Protein AF-A0A381ZMB2-F1 (afdb_monomer)

pLDDT: mean 82.21, std 13.29, range [55.53, 96.69]

Radius of gyration: 19.45 Å; Cα contacts (8 Å, |Δi|>4): 55; chains: 1; bounding box: 68×26×41 Å

Foldseek 3Di:
DVVVVVVVVVVVVVPDQQQEAEAAVVVVRPDDDWDDDDPQVDDDPPDQPGPSSSHTHYYDNDDPDDDDPPDDD

Organism: NCBI:txid408172

Secondary structure (DSSP, 8-state):
--HHHHHHHHHHHTT------EEEGGGT-----PPP-SS-----SS---SGGGGG--EEE-PPP----TT---

Structure (mmCIF, N/CA/C/O backbone):
data_AF-A0A381ZMB2-F1
#
_entry.id   AF-A0A381ZMB2-F1
#
loop_
_atom_site.group_PDB
_atom_site.id
_atom_site.type_symbol
_atom_site.label_atom_id
_atom_site.label_alt_id
_atom_site.label_comp_id
_atom_site.label_asym_id
_atom_site.label_entity_id
_atom_site.label_seq_id
_atom_site.pdbx_PDB_ins_code
_atom_site.Cartn_x
_atom_site.Cartn_y
_atom_site.Cartn_z
_atom_site.occupancy
_atom_site.B_iso_or_equiv
_atom_site.auth_seq_id
_atom_site.auth_comp_id
_atom_site.auth_asym_id
_atom_site.auth_atom_id
_atom_site.pdbx_PDB_model_num
ATOM 1 N N . MET A 1 1 ? -44.419 2.928 -2.286 1.00 58.03 1 MET A N 1
ATOM 2 C CA . MET A 1 1 ? -43.157 3.375 -2.915 1.00 58.03 1 MET A CA 1
ATOM 3 C C . MET A 1 1 ? -41.927 3.410 -1.970 1.00 58.03 1 MET A C 1
ATOM 5 O O . MET A 1 1 ? -41.085 4.267 -2.187 1.00 58.03 1 MET A O 1
ATOM 9 N N . PRO A 1 2 ? -41.739 2.529 -0.955 1.00 61.38 2 PRO A N 1
ATOM 10 C CA . PRO A 1 2 ? -40.497 2.528 -0.157 1.00 61.38 2 PRO A CA 1
ATOM 11 C C . PRO A 1 2 ? -39.381 1.644 -0.746 1.00 61.38 2 PRO A C 1
ATOM 13 O O . PRO A 1 2 ? -38.209 1.910 -0.514 1.00 61.38 2 PRO A O 1
ATOM 16 N N . HIS A 1 3 ? -39.723 0.624 -1.544 1.00 69.25 3 HIS A N 1
ATOM 17 C CA . HIS A 1 3 ? -38.746 -0.351 -2.050 1.00 69.25 3 HIS A CA 1
ATOM 18 C C . HIS A 1 3 ? -37.781 0.226 -3.094 1.00 69.25 3 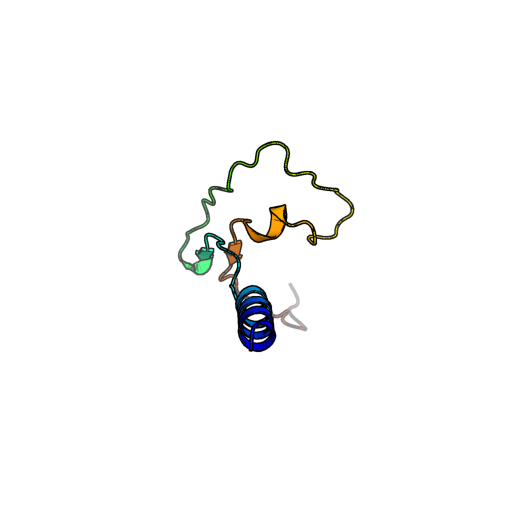HIS A C 1
ATOM 20 O O . HIS A 1 3 ? -36.619 -0.144 -3.097 1.00 69.25 3 HIS A O 1
ATOM 26 N N . MET A 1 4 ? -38.211 1.199 -3.907 1.00 73.00 4 MET A N 1
ATOM 27 C CA . MET A 1 4 ? -37.338 1.856 -4.895 1.00 73.00 4 MET A CA 1
ATOM 28 C C . MET A 1 4 ? -36.160 2.598 -4.248 1.00 73.00 4 MET A C 1
ATOM 30 O O . MET A 1 4 ? -35.073 2.637 -4.811 1.00 73.00 4 MET A O 1
ATOM 34 N N . LEU A 1 5 ? -36.360 3.166 -3.054 1.00 70.25 5 LEU A N 1
ATOM 35 C CA . LEU A 1 5 ? -35.301 3.857 -2.319 1.00 70.25 5 LEU A CA 1
ATOM 36 C C . LEU A 1 5 ? -34.329 2.859 -1.673 1.00 70.25 5 LEU A C 1
ATOM 38 O O . LEU A 1 5 ? -33.127 3.102 -1.649 1.00 70.25 5 LEU A O 1
ATOM 42 N N . THR A 1 6 ? -34.841 1.718 -1.199 1.00 71.56 6 THR A N 1
ATOM 43 C CA . THR A 1 6 ? -34.021 0.612 -0.682 1.00 71.56 6 THR A CA 1
ATOM 44 C C . THR A 1 6 ? -33.163 -0.015 -1.780 1.00 71.56 6 THR A C 1
ATOM 46 O O . THR A 1 6 ? -31.979 -0.246 -1.558 1.00 71.56 6 THR A O 1
ATOM 49 N N . GLU A 1 7 ? -33.721 -0.238 -2.972 1.00 70.75 7 GLU A N 1
ATOM 50 C CA . GLU A 1 7 ? -32.963 -0.786 -4.104 1.00 70.75 7 GLU A CA 1
ATOM 51 C C . GLU A 1 7 ? -31.908 0.192 -4.624 1.00 70.75 7 GLU A C 1
ATOM 53 O O . GLU A 1 7 ? -30.783 -0.214 -4.913 1.00 70.75 7 GLU A O 1
ATOM 58 N N . LEU A 1 8 ? -32.220 1.491 -4.663 1.00 64.25 8 LEU A N 1
ATOM 59 C CA . LEU A 1 8 ? -31.248 2.514 -5.045 1.00 64.25 8 LEU A CA 1
ATOM 60 C C . LEU A 1 8 ? -30.094 2.623 -4.033 1.00 64.25 8 LEU A C 1
ATOM 62 O O . LEU A 1 8 ? -28.947 2.816 -4.430 1.00 64.25 8 LEU A O 1
ATOM 66 N N . PHE A 1 9 ? -30.378 2.451 -2.738 1.00 65.69 9 PHE A N 1
ATOM 67 C CA . PHE A 1 9 ? -29.352 2.418 -1.694 1.00 65.69 9 PHE A CA 1
ATOM 68 C C . PHE A 1 9 ? -28.456 1.176 -1.806 1.00 65.69 9 PHE A C 1
ATOM 70 O O . PHE A 1 9 ? -27.237 1.291 -1.710 1.00 65.69 9 PHE A O 1
ATOM 77 N N . LEU A 1 10 ? -29.043 0.006 -2.082 1.00 65.31 10 LEU A N 1
ATOM 78 C CA . LEU A 1 10 ? -28.300 -1.245 -2.254 1.00 65.31 10 LEU A CA 1
ATOM 79 C C . LEU A 1 10 ? -27.385 -1.208 -3.491 1.00 65.31 10 LEU A C 1
ATOM 81 O O . LEU A 1 10 ? -26.283 -1.750 -3.465 1.00 65.31 10 LEU A O 1
ATOM 85 N N . LEU A 1 11 ? -27.809 -0.525 -4.559 1.00 64.06 11 LEU A N 1
ATOM 86 C CA . LEU A 1 11 ? -26.983 -0.335 -5.751 1.00 64.06 11 LEU A CA 1
ATOM 87 C C . LEU A 1 11 ? -25.835 0.662 -5.511 1.00 64.06 11 LEU A C 1
ATOM 89 O O . LEU A 1 11 ? -24.739 0.470 -6.034 1.00 64.06 11 LEU A O 1
ATOM 93 N N . ALA A 1 12 ? -26.055 1.691 -4.687 1.00 61.03 12 ALA A N 1
ATOM 94 C CA . ALA A 1 12 ? -25.039 2.694 -4.367 1.00 61.0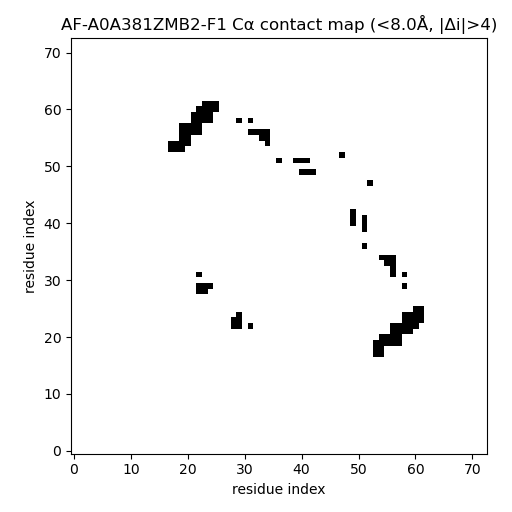3 12 ALA A CA 1
ATOM 95 C C . ALA A 1 12 ? -23.875 2.130 -3.528 1.00 61.03 12 ALA A C 1
ATOM 97 O O . ALA A 1 12 ? -22.735 2.550 -3.715 1.00 61.03 12 ALA A O 1
ATOM 98 N N . THR A 1 13 ? -24.123 1.153 -2.648 1.00 57.75 13 THR A N 1
ATOM 99 C CA . THR A 1 13 ? -23.060 0.539 -1.828 1.00 57.75 13 THR A CA 1
ATOM 100 C C . THR A 1 13 ? -22.139 -0.395 -2.613 1.00 57.75 13 THR A C 1
ATOM 102 O O . THR A 1 13 ? -21.008 -0.613 -2.196 1.00 57.75 13 THR A O 1
ATOM 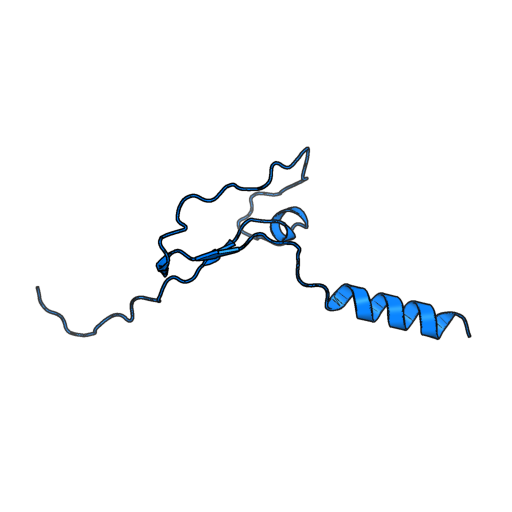105 N N . LEU A 1 14 ? -22.592 -0.942 -3.747 1.00 58.81 14 LEU A N 1
ATOM 106 C CA . LEU A 1 14 ? -21.811 -1.899 -4.546 1.00 58.81 14 LEU A CA 1
ATOM 107 C C . LEU A 1 14 ? -20.706 -1.238 -5.385 1.00 58.81 14 LEU A C 1
ATOM 109 O O . LEU A 1 14 ? -19.792 -1.924 -5.829 1.00 58.81 14 LEU A O 1
ATOM 113 N N . GLY A 1 15 ? -20.807 0.072 -5.632 1.00 55.53 15 GLY A N 1
ATOM 114 C CA . GLY A 1 15 ? -19.893 0.815 -6.503 1.00 55.53 15 GLY A CA 1
ATOM 115 C C . GLY A 1 15 ? -18.969 1.793 -5.782 1.00 55.53 15 GLY A C 1
ATOM 116 O O . GLY A 1 15 ? -18.237 2.514 -6.456 1.00 55.53 15 GLY A O 1
ATOM 117 N N . THR A 1 16 ? -19.009 1.868 -4.447 1.00 56.53 16 THR A N 1
ATOM 118 C CA . THR A 1 16 ? -18.076 2.736 -3.722 1.00 56.53 16 THR A CA 1
ATOM 119 C C . THR A 1 16 ? -16.699 2.084 -3.763 1.00 56.53 16 THR A C 1
ATOM 121 O O . THR A 1 16 ? -16.508 0.983 -3.245 1.00 56.53 16 THR A O 1
ATOM 124 N N . GLU A 1 17 ? -15.741 2.729 -4.431 1.00 60.72 17 GLU A N 1
ATOM 125 C CA . GLU A 1 17 ? -14.358 2.281 -4.333 1.00 60.72 17 GLU A CA 1
ATOM 126 C C . GLU A 1 17 ? -13.921 2.394 -2.866 1.00 60.72 17 GLU A C 1
ATOM 128 O O . GLU A 1 17 ? -14.294 3.363 -2.191 1.00 60.72 17 GLU A O 1
ATOM 133 N N . PRO A 1 18 ? -13.178 1.404 -2.347 1.00 65.50 18 PRO A N 1
ATOM 134 C CA . PRO A 1 18 ? -12.657 1.480 -0.997 1.00 65.50 18 PRO A CA 1
ATOM 135 C C . PRO A 1 18 ? -11.829 2.754 -0.809 1.00 65.50 18 PRO A C 1
ATOM 137 O O . PRO A 1 18 ? -11.075 3.146 -1.703 1.00 65.50 18 PRO A O 1
ATOM 140 N N . ASP A 1 19 ? -11.945 3.379 0.362 1.00 70.88 19 ASP A N 1
ATOM 141 C CA . ASP A 1 19 ? -11.158 4.556 0.742 1.00 70.88 19 ASP A CA 1
ATOM 142 C C . ASP A 1 19 ? -9.707 4.144 1.052 1.00 70.88 19 ASP A C 1
ATOM 144 O O . ASP A 1 19 ? -9.287 4.022 2.203 1.00 70.88 19 ASP A O 1
ATOM 148 N N . SER A 1 20 ? -8.962 3.811 -0.004 1.00 83.94 20 SER A N 1
ATOM 149 C CA . SER A 1 20 ? -7.567 3.371 0.053 1.00 83.94 20 SER A CA 1
ATOM 150 C C . SER A 1 20 ? -6.625 4.504 -0.352 1.00 83.94 20 SER A C 1
ATOM 152 O O . SER A 1 20 ? -6.781 5.102 -1.421 1.00 83.94 20 SER A O 1
ATOM 154 N N . ILE A 1 21 ? -5.588 4.750 0.450 1.00 91.31 21 ILE A N 1
ATOM 155 C CA . ILE A 1 21 ? -4.494 5.655 0.076 1.00 91.31 21 ILE A CA 1
ATOM 156 C C . ILE A 1 21 ? -3.631 4.958 -0.982 1.00 91.31 21 ILE A C 1
ATOM 158 O O . ILE A 1 21 ? -3.217 3.814 -0.789 1.00 91.31 21 ILE A O 1
ATOM 162 N N . ARG A 1 22 ? -3.339 5.638 -2.097 1.00 92.94 22 ARG A N 1
ATOM 163 C CA . ARG A 1 22 ? -2.529 5.094 -3.198 1.00 92.94 22 ARG A CA 1
ATOM 164 C C . ARG A 1 22 ? -1.179 5.796 -3.303 1.00 92.94 22 ARG A C 1
ATOM 166 O O . ARG A 1 22 ? -1.120 7.019 -3.273 1.00 92.94 22 ARG A O 1
ATOM 173 N N . TYR A 1 23 ? -0.135 5.000 -3.500 1.00 95.12 23 TYR A N 1
ATOM 174 C CA . TYR A 1 23 ? 1.246 5.422 -3.714 1.00 95.12 23 TYR A CA 1
ATOM 175 C C . TYR A 1 23 ? 1.761 4.878 -5.051 1.00 95.12 23 TYR A C 1
ATOM 177 O O . TYR A 1 23 ? 1.368 3.789 -5.494 1.00 95.12 23 TYR A O 1
ATOM 185 N N . ASN A 1 24 ? 2.661 5.613 -5.695 1.00 94.62 24 ASN A N 1
ATOM 186 C CA . ASN A 1 24 ? 3.245 5.277 -6.984 1.00 94.62 24 ASN A CA 1
ATOM 187 C C . ASN A 1 24 ? 4.756 5.030 -6.884 1.00 94.62 24 ASN A C 1
ATOM 189 O O . ASN A 1 24 ? 5.578 5.951 -6.865 1.00 94.62 24 ASN A O 1
ATOM 193 N N . GLY A 1 25 ? 5.139 3.755 -6.943 1.00 93.81 25 GLY A N 1
ATOM 194 C CA . GLY A 1 25 ? 6.536 3.343 -6.867 1.00 93.81 25 GLY A CA 1
ATOM 195 C C . GLY A 1 25 ? 7.403 3.833 -8.031 1.00 93.81 25 GLY A C 1
ATOM 196 O O . GLY A 1 25 ? 8.596 4.057 -7.838 1.00 93.81 25 GLY A O 1
ATOM 197 N N . ARG A 1 26 ? 6.837 4.087 -9.223 1.00 92.12 26 ARG A N 1
ATOM 198 C CA . ARG A 1 26 ? 7.593 4.687 -10.345 1.00 92.12 26 ARG A CA 1
ATOM 199 C C . ARG A 1 26 ? 7.943 6.148 -10.111 1.00 92.12 26 ARG A C 1
ATOM 201 O O . ARG A 1 26 ? 8.910 6.627 -10.695 1.00 92.12 26 ARG A O 1
ATOM 208 N N . LEU A 1 27 ? 7.150 6.847 -9.303 1.00 94.88 27 LEU A N 1
ATOM 209 C CA . LEU A 1 27 ? 7.414 8.228 -8.904 1.00 94.88 27 LEU A CA 1
ATOM 210 C C . LEU A 1 27 ? 8.313 8.303 -7.660 1.00 94.88 27 LEU A C 1
ATOM 212 O O . LEU A 1 27 ? 8.646 9.397 -7.219 1.00 94.88 27 LEU A O 1
ATOM 216 N N . GLY A 1 28 ? 8.734 7.154 -7.118 1.00 95.06 28 GLY A N 1
ATOM 217 C CA . GLY A 1 28 ? 9.572 7.084 -5.923 1.00 95.06 28 GLY A CA 1
ATOM 218 C C . GLY A 1 28 ? 8.798 7.200 -4.610 1.00 95.06 28 GLY A C 1
ATOM 219 O O . GLY A 1 28 ? 9.424 7.325 -3.561 1.00 95.06 28 GLY A O 1
ATOM 220 N N . GLU A 1 29 ? 7.465 7.114 -4.632 1.00 96.56 29 GLU A N 1
ATOM 221 C CA . GLU A 1 29 ? 6.607 7.138 -3.437 1.00 96.56 29 GLU A CA 1
ATOM 222 C C . GLU A 1 29 ? 6.650 5.784 -2.702 1.00 96.56 29 GLU A C 1
ATOM 224 O O . GLU A 1 29 ? 5.647 5.093 -2.554 1.00 96.56 29 GLU A O 1
ATOM 229 N N . LEU A 1 30 ? 7.847 5.350 -2.308 1.00 94.50 30 LEU A N 1
ATOM 230 C CA . LEU A 1 30 ? 8.101 4.022 -1.739 1.00 94.50 30 LEU A CA 1
ATOM 231 C C . LEU A 1 30 ? 7.899 3.970 -0.219 1.00 94.50 30 LEU A C 1
ATOM 233 O O . LEU A 1 30 ? 7.799 2.887 0.353 1.00 94.50 30 LEU A O 1
ATOM 237 N N . GLU A 1 31 ? 7.842 5.128 0.435 1.00 96.69 31 GLU A N 1
ATOM 238 C CA . GLU A 1 31 ? 7.552 5.230 1.861 1.00 96.69 31 GLU A CA 1
ATOM 239 C C . GLU A 1 31 ? 6.037 5.240 2.081 1.00 96.69 31 GLU A C 1
ATOM 241 O O . GLU A 1 31 ? 5.357 6.256 1.933 1.00 96.69 31 GLU A O 1
ATOM 246 N N . VAL A 1 32 ? 5.503 4.066 2.407 1.00 94.62 32 VAL A N 1
ATOM 247 C CA . VAL A 1 32 ? 4.070 3.842 2.598 1.00 94.62 32 VAL A CA 1
ATOM 248 C C . VAL A 1 32 ? 3.748 3.894 4.083 1.00 94.62 32 VAL A C 1
ATOM 250 O O . VAL A 1 32 ? 4.332 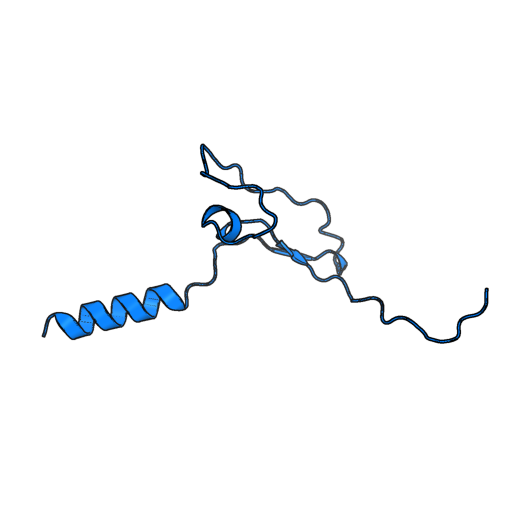3.157 4.876 1.00 94.62 32 VAL A O 1
ATOM 253 N N . SER A 1 33 ? 2.776 4.723 4.460 1.00 93.62 33 SER A N 1
ATOM 254 C CA . SER A 1 33 ? 2.212 4.733 5.812 1.00 93.62 33 SER A CA 1
ATOM 255 C C . SER A 1 33 ? 0.919 3.911 5.836 1.00 93.62 33 SER A C 1
ATOM 257 O O . SER A 1 33 ? -0.118 4.415 5.403 1.00 93.62 33 SER A O 1
ATOM 259 N N . PRO A 1 34 ? 0.936 2.650 6.305 1.00 90.94 34 PRO A N 1
ATOM 260 C CA . PRO A 1 34 ? -0.285 1.860 6.410 1.00 90.94 34 PRO A CA 1
ATOM 261 C C . PRO A 1 34 ? -1.237 2.440 7.472 1.00 90.94 34 PRO A C 1
ATOM 263 O O . PRO A 1 34 ? -0.774 2.988 8.480 1.00 90.94 34 PRO A O 1
ATOM 266 N N . PRO A 1 35 ? -2.566 2.303 7.298 1.00 90.62 35 PRO A N 1
ATOM 267 C CA . PRO A 1 35 ? -3.525 2.732 8.307 1.00 90.62 35 PRO A CA 1
ATOM 268 C C . PRO A 1 35 ? -3.370 1.900 9.582 1.00 90.62 35 PRO A C 1
ATOM 270 O O . PRO A 1 35 ? -3.161 0.686 9.548 1.00 90.62 35 PRO A O 1
ATOM 273 N N . LYS A 1 36 ? -3.514 2.554 10.734 1.00 91.44 36 LYS A N 1
ATOM 274 C CA . LYS A 1 36 ? -3.577 1.862 12.019 1.00 91.44 36 LYS A CA 1
ATOM 275 C C . LYS A 1 36 ? -5.002 1.376 12.260 1.00 91.44 36 LYS A C 1
ATOM 277 O O . LYS A 1 36 ? -5.919 2.187 12.342 1.00 91.44 36 LYS A O 1
ATOM 282 N N . LEU A 1 37 ? -5.165 0.070 12.440 1.00 89.88 37 LEU A N 1
ATOM 283 C CA . LEU A 1 37 ? -6.443 -0.555 12.775 1.00 89.88 37 LEU A CA 1
ATOM 284 C C . LEU A 1 37 ? -6.466 -0.974 14.253 1.00 89.88 37 LEU A C 1
ATOM 286 O O . LEU A 1 37 ? -5.423 -1.275 14.836 1.00 89.88 37 LEU A O 1
ATOM 290 N N . VAL A 1 38 ? -7.652 -0.986 14.858 1.00 92.44 38 VAL A N 1
ATOM 291 C CA . VAL A 1 38 ? -7.887 -1.446 16.237 1.00 92.44 38 VAL A CA 1
ATOM 292 C C . VAL A 1 38 ? -8.841 -2.629 16.164 1.00 92.44 38 VAL A C 1
ATOM 294 O O . VAL A 1 38 ? -9.915 -2.494 15.589 1.00 92.44 38 VAL A O 1
ATOM 297 N N . ASP A 1 39 ? -8.415 -3.776 16.694 1.00 92.81 39 ASP A N 1
ATOM 298 C CA . ASP A 1 39 ? -9.174 -5.035 16.721 1.00 92.81 39 ASP A CA 1
ATOM 299 C C . ASP A 1 39 ? -9.875 -5.397 15.390 1.00 92.81 39 ASP A C 1
ATOM 301 O O . ASP A 1 39 ? -11.077 -5.657 15.370 1.00 92.81 39 ASP A O 1
ATOM 305 N N . PRO A 1 40 ? -9.150 -5.438 14.253 1.00 91.31 40 PRO A N 1
ATOM 306 C CA . PRO A 1 40 ? -9.767 -5.531 12.927 1.00 91.31 40 PRO A CA 1
ATOM 307 C C . PRO A 1 40 ? -10.390 -6.894 12.593 1.00 91.31 40 PRO A C 1
ATOM 309 O O . PRO A 1 40 ? -10.993 -7.027 11.533 1.00 91.31 40 PRO A O 1
ATOM 312 N N . GLY A 1 41 ? -10.233 -7.905 13.454 1.00 91.88 41 GLY A N 1
ATOM 313 C CA . GLY A 1 41 ? -10.798 -9.238 13.227 1.00 91.88 41 GLY A CA 1
ATOM 314 C C . GLY A 1 41 ? -10.281 -9.919 11.955 1.00 91.88 41 GLY A C 1
ATOM 315 O O . GLY A 1 41 ? -11.070 -10.497 11.222 1.00 91.88 41 GLY A O 1
ATOM 316 N N . ILE A 1 42 ? -8.976 -9.822 11.684 1.00 92.88 42 ILE A N 1
ATOM 317 C CA . ILE A 1 42 ? -8.330 -10.409 10.497 1.00 92.88 42 ILE A CA 1
ATOM 318 C C . ILE A 1 42 ? -8.0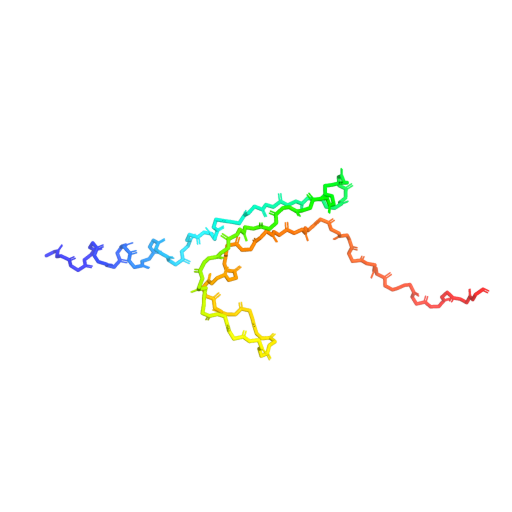21 -11.892 10.742 1.00 92.88 42 ILE A C 1
ATOM 320 O O . ILE A 1 42 ? -7.448 -12.229 11.786 1.00 92.88 42 ILE A O 1
ATOM 324 N N . ASN A 1 43 ? -8.335 -12.757 9.774 1.00 94.56 43 ASN A N 1
ATOM 325 C CA . ASN A 1 43 ? -7.769 -14.100 9.677 1.00 94.56 43 ASN A CA 1
ATOM 326 C C . ASN A 1 43 ? -6.541 -14.066 8.750 1.00 94.56 43 ASN A C 1
ATOM 328 O O . ASN A 1 43 ? -6.488 -13.312 7.787 1.00 94.56 43 ASN A O 1
ATOM 332 N N . VAL A 1 44 ? -5.506 -14.844 9.065 1.00 92.12 44 VAL A N 1
ATOM 333 C CA . VAL A 1 44 ? -4.284 -14.919 8.251 1.00 92.12 44 VAL A CA 1
ATOM 334 C C . VAL A 1 44 ? -4.234 -16.293 7.594 1.00 92.12 44 VAL A C 1
ATOM 336 O O . VAL A 1 44 ? -3.484 -17.175 8.013 1.00 92.12 44 VAL A O 1
ATOM 339 N N . ASP A 1 45 ? -5.067 -16.472 6.574 1.00 95.56 45 ASP A N 1
ATOM 340 C CA . ASP A 1 45 ? -5.201 -17.713 5.800 1.00 95.56 45 ASP A CA 1
ATOM 341 C C . ASP A 1 45 ? -4.708 -17.582 4.344 1.00 95.56 45 ASP A C 1
ATOM 343 O O . ASP A 1 45 ? -4.665 -18.566 3.604 1.00 95.56 45 ASP A O 1
ATOM 347 N N . GLY A 1 46 ? -4.265 -16.381 3.958 1.00 94.31 46 GLY A N 1
ATOM 348 C CA . GLY A 1 46 ? -3.761 -16.061 2.623 1.00 94.31 46 GLY A CA 1
ATOM 349 C C . GLY A 1 46 ? -4.805 -15.443 1.694 1.00 94.31 46 GLY A C 1
ATOM 350 O O . GLY A 1 46 ? -4.442 -15.028 0.590 1.00 94.31 46 GLY A O 1
ATOM 35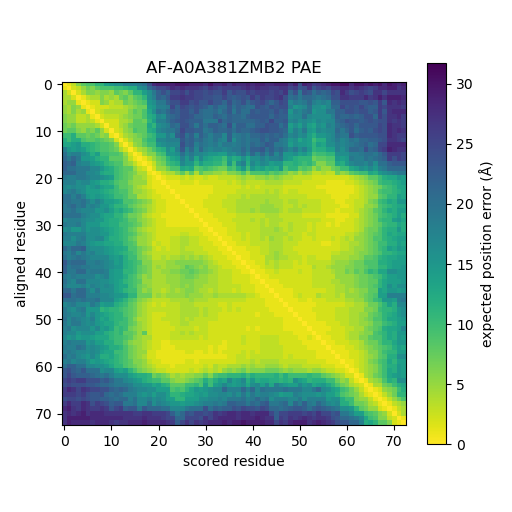1 N N . PHE A 1 47 ? -6.059 -15.334 2.129 1.00 95.25 47 PHE A N 1
ATOM 352 C CA . PHE A 1 47 ? -7.071 -14.523 1.466 1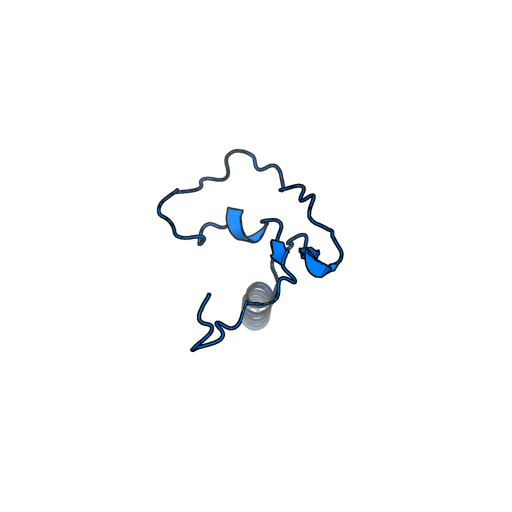.00 95.25 47 PHE A CA 1
ATOM 353 C C . PHE A 1 47 ? -7.059 -13.096 2.038 1.00 95.25 47 PHE A C 1
ATOM 355 O O . PHE A 1 47 ? -6.606 -12.852 3.152 1.00 95.25 47 PHE A O 1
ATOM 362 N N . LEU A 1 48 ? -7.468 -12.125 1.216 1.00 92.94 48 LEU A N 1
ATOM 363 C CA . LEU A 1 48 ? -7.568 -10.706 1.584 1.00 92.94 48 LEU A CA 1
ATOM 364 C C . LEU A 1 48 ? -9.020 -10.250 1.432 1.00 92.94 48 LEU A C 1
ATOM 366 O O . LEU A 1 48 ? -9.316 -9.313 0.688 1.00 92.94 48 LEU A O 1
ATOM 370 N N . ASP A 1 49 ? -9.935 -10.990 2.043 1.00 92.62 49 ASP A N 1
ATOM 371 C CA . ASP A 1 49 ? -11.377 -10.821 1.864 1.00 92.62 49 ASP A CA 1
ATOM 372 C C . ASP A 1 49 ? -12.070 -10.208 3.088 1.00 92.62 49 ASP A C 1
ATOM 374 O O . ASP A 1 49 ? -13.217 -9.761 2.981 1.00 92.62 49 ASP A O 1
ATOM 378 N N . GLU A 1 50 ? -11.380 -10.073 4.224 1.00 93.62 50 GLU A N 1
ATOM 379 C CA . GLU A 1 50 ? -11.910 -9.312 5.348 1.00 93.62 50 GLU A CA 1
ATOM 380 C C . GLU A 1 50 ? -12.002 -7.816 5.048 1.00 93.62 50 GLU A C 1
ATOM 382 O O . GLU A 1 50 ? -11.150 -7.208 4.393 1.00 93.62 50 GLU A O 1
ATOM 387 N N . GLN A 1 51 ? -13.008 -7.177 5.649 1.00 89.50 51 GLN A N 1
ATOM 388 C CA . GLN A 1 51 ? -13.279 -5.750 5.480 1.00 89.50 51 GLN A CA 1
ATOM 389 C C . GLN A 1 51 ? -12.057 -4.865 5.768 1.00 89.50 51 GLN A C 1
ATOM 391 O O . GLN A 1 51 ? -11.889 -3.828 5.128 1.00 89.50 51 GLN A O 1
ATOM 396 N N . ALA A 1 52 ? -11.195 -5.260 6.708 1.00 90.44 52 ALA A N 1
ATOM 397 C CA . ALA A 1 52 ? -9.981 -4.525 7.051 1.00 90.44 52 ALA A CA 1
ATOM 398 C C . ALA A 1 52 ? -9.101 -4.238 5.821 1.00 90.44 52 ALA A C 1
ATOM 400 O O . ALA A 1 52 ? -8.604 -3.118 5.664 1.00 90.44 52 ALA A O 1
ATOM 401 N N . TRP A 1 53 ? -8.982 -5.206 4.908 1.00 91.81 53 TRP A N 1
ATOM 402 C CA . TRP A 1 53 ? -8.152 -5.098 3.709 1.00 91.81 53 TRP A CA 1
ATOM 403 C C . TRP A 1 53 ? -8.657 -4.067 2.704 1.00 91.81 53 TRP A C 1
ATOM 405 O O . TRP A 1 53 ? -7.852 -3.497 1.971 1.00 91.81 53 TRP A O 1
ATOM 415 N N . SER A 1 54 ? -9.952 -3.741 2.722 1.00 88.62 54 SER A N 1
ATOM 416 C CA . SER A 1 54 ? -10.510 -2.684 1.866 1.00 88.62 54 SER A CA 1
ATOM 417 C C . SER A 1 54 ? -9.879 -1.310 2.132 1.00 88.62 54 SER A C 1
ATOM 419 O O . SER A 1 54 ? -9.806 -0.478 1.238 1.00 88.62 54 SER A O 1
ATOM 421 N N . THR A 1 55 ? -9.364 -1.077 3.340 1.00 90.00 55 THR A N 1
ATOM 422 C CA . THR A 1 55 ? -8.759 0.210 3.722 1.00 90.00 55 THR A CA 1
ATOM 423 C C . THR A 1 55 ? -7.241 0.238 3.554 1.00 90.00 55 THR A C 1
ATOM 425 O O . THR A 1 55 ? -6.603 1.239 3.875 1.00 90.00 55 THR A O 1
ATOM 428 N N . ALA A 1 56 ? -6.633 -0.854 3.079 1.00 92.12 56 ALA A N 1
ATOM 429 C CA . ALA A 1 56 ? -5.185 -0.966 2.991 1.00 92.12 56 ALA A CA 1
ATOM 430 C C . ALA A 1 56 ? -4.582 0.125 2.090 1.00 92.12 56 ALA A C 1
ATOM 432 O O . ALA A 1 56 ? -5.130 0.477 1.045 1.00 92.12 56 ALA A O 1
ATOM 433 N N . ALA A 1 57 ? -3.411 0.634 2.474 1.00 94.50 57 ALA A N 1
ATOM 434 C CA . ALA A 1 57 ? -2.622 1.480 1.591 1.00 94.50 57 ALA A CA 1
ATOM 435 C C . ALA A 1 57 ? -2.100 0.650 0.405 1.00 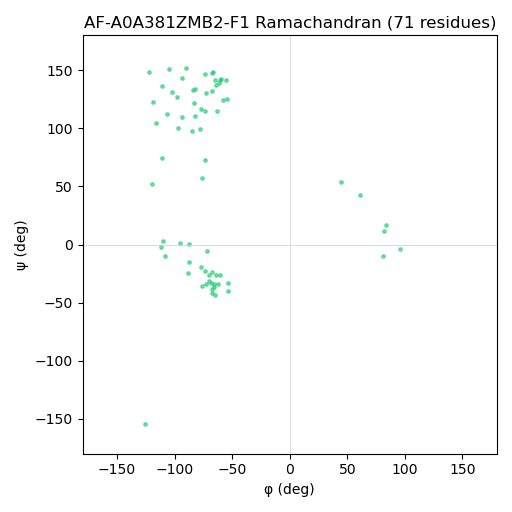94.50 57 ALA A C 1
ATOM 437 O O . ALA A 1 57 ? -1.535 -0.429 0.595 1.00 94.50 57 ALA A O 1
ATOM 438 N N . ILE A 1 58 ? -2.264 1.159 -0.815 1.00 93.50 58 ILE A N 1
ATOM 439 C CA . ILE A 1 58 ? -1.878 0.470 -2.049 1.00 93.50 58 ILE A CA 1
ATOM 440 C C . ILE A 1 58 ? -0.629 1.133 -2.621 1.00 93.50 58 ILE A C 1
ATOM 442 O O . ILE A 1 58 ? -0.693 2.251 -3.130 1.00 93.50 58 ILE A O 1
ATOM 446 N N . LEU A 1 59 ? 0.494 0.416 -2.612 1.00 94.69 59 LEU A N 1
ATOM 447 C CA . LEU A 1 59 ? 1.682 0.789 -3.376 1.00 94.69 59 LEU A CA 1
ATOM 448 C C . LEU A 1 59 ? 1.660 0.091 -4.732 1.00 94.69 59 LEU A C 1
ATOM 450 O O . LEU A 1 59 ? 1.830 -1.124 -4.827 1.00 94.69 59 LEU A O 1
ATOM 454 N N . GLY A 1 60 ? 1.439 0.874 -5.780 1.00 93.38 60 GLY A N 1
ATOM 455 C CA . GLY A 1 60 ? 1.351 0.390 -7.149 1.00 93.38 60 GLY A CA 1
ATOM 456 C C . GLY A 1 60 ? 2.305 1.123 -8.081 1.00 93.38 60 GLY A C 1
ATOM 457 O O . GLY A 1 60 ? 3.343 1.652 -7.686 1.00 93.38 60 GLY A O 1
ATOM 458 N N . GLY A 1 61 ? 1.948 1.144 -9.361 1.00 91.00 61 GLY A N 1
ATOM 459 C CA . GLY A 1 61 ? 2.722 1.827 -10.39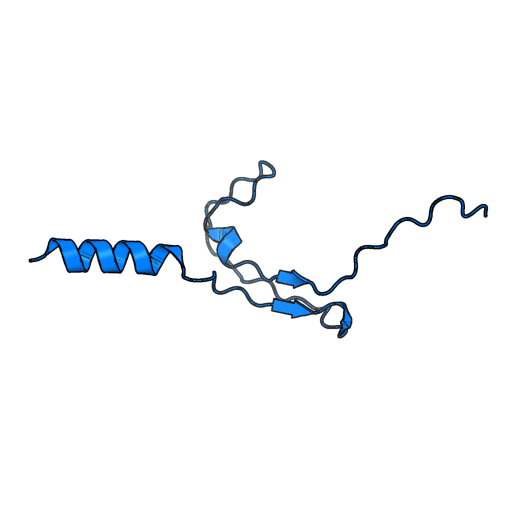0 1.00 91.00 61 GLY A CA 1
ATOM 460 C C . GLY A 1 61 ? 3.921 1.033 -10.893 1.00 91.00 61 GLY A C 1
ATOM 461 O O . GLY A 1 61 ? 4.471 1.411 -11.912 1.00 91.00 61 GLY A O 1
ATOM 462 N N . PHE A 1 62 ? 4.316 -0.082 -10.277 1.00 88.81 62 PHE A N 1
ATOM 463 C CA . PHE A 1 62 ? 5.373 -0.926 -10.835 1.00 88.81 62 PHE A CA 1
ATOM 464 C C . PHE A 1 62 ? 5.002 -1.455 -12.222 1.00 88.81 62 PHE A C 1
ATOM 466 O O . PHE A 1 62 ? 3.861 -1.828 -12.493 1.00 88.81 62 PHE A O 1
ATOM 473 N N . THR A 1 63 ? 5.991 -1.510 -13.108 1.00 80.44 63 THR A N 1
ATOM 474 C CA . THR A 1 63 ? 5.867 -2.253 -14.359 1.00 80.44 63 THR A CA 1
ATOM 475 C C . THR A 1 63 ? 6.199 -3.708 -14.094 1.00 80.44 63 THR A C 1
ATOM 477 O O . THR A 1 63 ? 7.234 -4.002 -13.496 1.00 80.44 63 THR A O 1
ATOM 480 N N . GLN A 1 64 ? 5.362 -4.615 -14.587 1.00 72.94 64 GLN A N 1
ATOM 481 C CA . GLN A 1 64 ? 5.740 -6.014 -14.733 1.00 72.94 64 GLN A CA 1
ATOM 482 C C . GLN A 1 64 ? 7.032 -6.088 -15.554 1.00 72.94 64 GLN A C 1
ATOM 484 O O . GLN A 1 64 ? 7.091 -5.571 -16.671 1.00 72.94 64 GLN A O 1
ATOM 489 N N . TYR A 1 65 ? 8.059 -6.739 -15.009 1.00 71.81 65 TYR A N 1
ATOM 490 C CA . TYR A 1 65 ? 9.157 -7.213 -15.838 1.00 71.81 65 TYR A CA 1
ATOM 491 C C . TYR A 1 65 ? 8.576 -8.244 -16.807 1.00 71.81 65 TYR A C 1
ATOM 493 O O . TYR A 1 65 ? 8.055 -9.275 -16.382 1.00 71.81 65 TYR A O 1
ATOM 501 N N . VAL A 1 66 ? 8.600 -7.942 -18.103 1.00 73.50 66 VAL A N 1
ATOM 502 C CA . VAL A 1 66 ? 8.302 -8.946 -19.123 1.00 73.50 66 VAL A CA 1
ATOM 503 C C . VAL A 1 66 ? 9.554 -9.813 -19.225 1.00 73.50 66 VAL A C 1
ATOM 505 O O . VAL A 1 66 ? 10.606 -9.267 -19.567 1.00 73.50 66 VAL A O 1
ATOM 508 N N . PRO A 1 67 ? 9.486 -11.115 -18.896 1.00 71.31 67 PRO A N 1
ATOM 509 C CA . PRO A 1 67 ? 10.640 -11.982 -19.050 1.00 71.31 67 PRO A CA 1
ATOM 510 C C . PRO A 1 67 ? 11.090 -11.954 -20.508 1.00 71.31 67 PRO A C 1
ATOM 512 O O . PRO A 1 67 ? 10.298 -12.201 -21.417 1.00 71.31 67 PRO A O 1
ATOM 515 N N . VAL A 1 68 ? 12.357 -11.607 -20.727 1.00 72.25 68 VAL A N 1
ATOM 516 C CA . VAL A 1 68 ? 12.976 -11.721 -22.046 1.00 72.25 68 VAL A CA 1
ATOM 517 C C . VAL A 1 68 ? 13.412 -13.176 -22.196 1.00 72.25 68 VAL A C 1
ATOM 519 O O . VAL A 1 68 ? 14.308 -13.632 -21.489 1.00 72.25 68 VAL A O 1
ATOM 522 N N . GLU A 1 69 ? 12.748 -13.930 -23.074 1.00 79.38 69 GLU A N 1
ATOM 523 C CA . GLU A 1 69 ? 13.209 -15.271 -23.442 1.00 79.38 69 GLU A CA 1
ATOM 524 C C . GLU A 1 69 ? 14.572 -15.185 -24.147 1.00 79.38 69 GLU A C 1
ATOM 526 O O . GLU A 1 69 ? 14.783 -14.337 -25.012 1.00 79.38 69 GLU A O 1
ATOM 531 N N . GLY A 1 70 ? 15.496 -16.086 -23.795 1.00 74.94 70 GLY A N 1
ATOM 532 C CA . GLY A 1 70 ? 16.749 -16.280 -24.534 1.00 74.94 70 GLY A CA 1
ATOM 533 C C . GLY A 1 70 ? 17.906 -15.335 -24.193 1.00 74.94 70 GLY A C 1
ATOM 534 O O . GLY A 1 70 ? 18.852 -15.260 -24.974 1.00 74.94 70 GLY A O 1
ATOM 535 N N . VAL A 1 71 ? 17.878 -14.629 -23.057 1.00 63.28 71 VAL A N 1
ATOM 536 C CA . VAL A 1 71 ? 19.065 -13.897 -22.575 1.00 63.28 71 VAL A CA 1
ATOM 537 C C . VAL A 1 71 ? 20.031 -14.899 -21.934 1.00 63.28 71 VAL A C 1
ATOM 539 O O . VAL A 1 71 ? 19.817 -15.327 -20.801 1.00 63.28 71 VAL A O 1
ATOM 542 N N . GLU A 1 72 ? 21.059 -15.315 -22.674 1.00 69.50 72 GLU A N 1
ATOM 543 C CA . GLU A 1 72 ? 22.214 -16.005 -22.084 1.00 69.50 72 GLU A CA 1
ATOM 544 C C . GLU A 1 72 ? 23.098 -15.004 -21.308 1.00 69.50 72 GLU A C 1
ATOM 546 O O . GLU A 1 72 ? 23.139 -13.828 -21.685 1.00 69.50 72 GLU A O 1
ATOM 551 N N . PRO A 1 73 ? 23.737 -15.444 -20.203 1.00 68.44 73 PRO A N 1
ATOM 552 C CA . PRO A 1 73 ? 24.526 -14.591 -19.310 1.00 68.44 73 PRO A CA 1
ATOM 553 C C . PRO A 1 73 ? 25.761 -13.949 -19.955 1.00 68.44 73 PRO A C 1
ATOM 555 O O . PRO A 1 73 ? 26.343 -14.543 -20.891 1.00 68.44 73 PRO A O 1
#

Sequence (73 aa):
MPHMLTELFLLATLGTEPDSIRYNGRLGELEVSPPKLVDPGINVDGFLDEQAWSTAAILGGFTQYVPVEGVEP

Solvent-accessible surface area (backbone atoms only — not comparable to full-atom values): 5023 Å² total; per-residue (Å²): 131,67,62,66,59,53,52,53,52,59,56,56,65,75,70,60,74,62,79,42,56,77,35,36,47,74,79,65,46,70,84,75,79,68,74,89,78,75,89,65,81,77,72,92,82,84,66,81,79,53,74,60,55,49,45,43,54,42,78,38,67,71,76,80,79,75,84,72,83,86,77,75,134

Mean predicted aligned error: 10.83 Å